Protein AF-A0A382CHE1-F1 (afdb_monomer_lite)

Organism: NCBI:txid408172

Sequence (95 aa):
MTDNDADFRKRIKEDPEGTIKSFPLRGDEIEAMILGDVGTLYQMGVHTFFLNHMARYEMFGVNRDNYLERIRCHMEYDPRFELGAMPLQYVPKES

Radius of gyration: 13.78 Å; chains: 1; bounding box: 32×35×34 Å

pLDDT: mean 72.46, std 12.55, range [41.03, 85.88]

Secondary structure (DSSP, 8-state):
--S--HHHHHHHHH-HHHHHHTSS--HHHHHHHHHT-HHHHHHTT--HHHHHHHHHHTGGG--HHHHHHHHHTT----GGGTTT---SS--PPP-

InterPro domains:
  IPR011986 Extradiol ring-cleavage dioxygenase LigAB, LigA subunit [PF07746] (4-57)
  IPR036622 Dioxygenase LigAB, LigA subunit superfamily [G3DSA:1.10.700.10] (1-81)
  IPR036622 Dioxygenase LigAB, LigA subunit superfamily [SSF48076] (4-57)

Foldseek 3Di:
DDDPPVVLLVCQVVPVLVSLVVDPDDPQCSVCQLCLQLLVCQLVWNFPVVLVVCQVSCGNVHHPVCSVVSNPVPDDDDCCVVVVCPDRTDDDPDD

Structure (mmCIF, N/CA/C/O backbone):
data_AF-A0A382CHE1-F1
#
_entry.id   AF-A0A382CHE1-F1
#
loop_
_atom_site.group_PDB
_atom_site.id
_atom_site.type_symbol
_atom_site.label_atom_id
_atom_site.label_alt_id
_atom_site.label_comp_id
_atom_site.label_asym_id
_atom_site.label_entity_id
_atom_site.label_seq_id
_atom_site.pdbx_PDB_ins_code
_atom_site.Cartn_x
_atom_site.Cartn_y
_atom_site.Cartn_z
_atom_site.occupancy
_atom_site.B_iso_or_equiv
_atom_site.auth_seq_id
_atom_site.auth_comp_id
_atom_site.auth_asym_id
_atom_site.auth_atom_id
_atom_site.pdbx_PDB_model_num
ATOM 1 N N . MET A 1 1 ? -19.167 10.714 -6.971 1.00 41.03 1 MET A N 1
ATOM 2 C CA . MET A 1 1 ? -18.843 10.777 -5.533 1.00 41.03 1 MET A CA 1
ATOM 3 C C . MET A 1 1 ? -17.341 10.616 -5.478 1.00 41.03 1 MET A C 1
ATOM 5 O O . MET A 1 1 ? -16.835 9.509 -5.564 1.00 41.03 1 MET A O 1
ATOM 9 N N . THR A 1 2 ? -16.647 11.736 -5.624 1.00 48.34 2 THR A N 1
ATOM 10 C CA . THR A 1 2 ? -15.259 11.773 -6.089 1.00 48.34 2 THR A CA 1
ATOM 11 C C . THR A 1 2 ? -14.607 12.964 -5.413 1.00 48.34 2 THR A C 1
ATOM 13 O O . THR A 1 2 ? -14.478 14.035 -5.987 1.00 48.34 2 THR A O 1
ATOM 16 N N . ASP A 1 3 ? -14.283 12.784 -4.144 1.00 42.09 3 ASP A N 1
ATOM 17 C CA . ASP A 1 3 ? -13.187 13.488 -3.506 1.00 42.09 3 ASP A CA 1
ATOM 18 C C . ASP A 1 3 ? -12.644 12.566 -2.423 1.00 42.09 3 ASP A C 1
ATOM 20 O O . ASP A 1 3 ? -13.379 11.804 -1.800 1.00 42.09 3 ASP A O 1
ATOM 24 N N . ASN A 1 4 ? -11.330 12.580 -2.313 1.00 55.66 4 ASN A N 1
ATOM 25 C CA . ASN A 1 4 ? -10.518 11.749 -1.454 1.00 55.66 4 ASN A CA 1
ATOM 26 C C . ASN A 1 4 ? -11.149 11.554 -0.079 1.00 55.66 4 ASN A C 1
ATOM 28 O O . ASN A 1 4 ? -11.312 12.522 0.657 1.00 55.66 4 ASN A O 1
ATOM 32 N N . ASP A 1 5 ? -11.440 10.306 0.271 1.00 65.31 5 ASP A N 1
ATOM 33 C CA . ASP A 1 5 ? -12.048 9.946 1.544 1.00 65.31 5 ASP A CA 1
ATOM 34 C C . ASP A 1 5 ? -11.067 10.279 2.688 1.00 65.31 5 ASP A C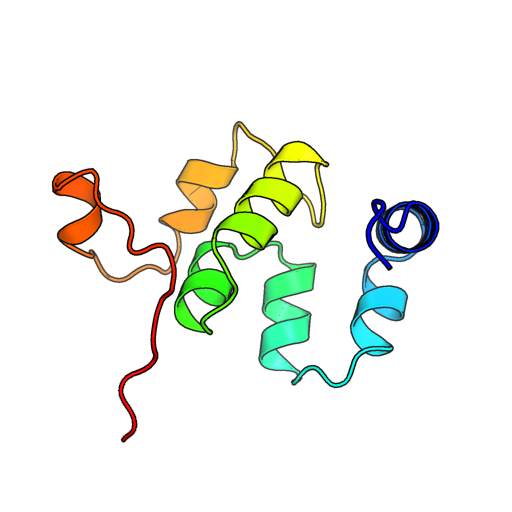 1
ATOM 36 O O . ASP A 1 5 ? -10.184 9.509 3.073 1.00 65.31 5 ASP A O 1
ATOM 40 N N . ALA A 1 6 ? -11.112 11.535 3.135 1.00 68.19 6 ALA A N 1
ATOM 41 C CA . ALA A 1 6 ? -10.252 12.072 4.178 1.00 68.19 6 ALA A CA 1
ATOM 42 C C . ALA A 1 6 ? -10.550 11.382 5.508 1.00 68.19 6 ALA A C 1
ATOM 44 O O . ALA A 1 6 ? -9.650 11.215 6.328 1.00 68.19 6 ALA A O 1
ATOM 45 N N . ASP A 1 7 ? -11.793 10.932 5.671 1.00 72.19 7 ASP A N 1
ATOM 46 C CA . ASP A 1 7 ? -12.239 10.139 6.800 1.00 72.19 7 ASP A CA 1
ATOM 47 C C . ASP A 1 7 ? -11.589 8.749 6.779 1.00 72.19 7 ASP A C 1
ATOM 49 O O . ASP A 1 7 ? -10.963 8.359 7.757 1.00 72.19 7 ASP A O 1
ATOM 53 N N . PHE A 1 8 ? -11.572 8.060 5.636 1.00 70.94 8 PHE A N 1
ATOM 54 C CA . PHE A 1 8 ? -10.827 6.816 5.431 1.00 70.94 8 PHE A CA 1
ATOM 55 C C . PHE A 1 8 ? -9.329 6.991 5.674 1.00 70.94 8 PHE A C 1
ATOM 57 O O . PHE A 1 8 ? -8.714 6.153 6.323 1.00 70.94 8 PHE A O 1
ATOM 64 N N . ARG A 1 9 ? -8.724 8.096 5.218 1.00 72.38 9 ARG A N 1
ATOM 65 C CA . ARG A 1 9 ? -7.309 8.395 5.513 1.00 72.38 9 ARG A CA 1
ATOM 66 C C . ARG A 1 9 ? -7.062 8.590 6.999 1.00 72.38 9 ARG A C 1
ATOM 68 O O . ARG A 1 9 ? -6.021 8.166 7.494 1.00 72.38 9 ARG A O 1
ATOM 75 N N . LYS A 1 10 ? -7.984 9.258 7.690 1.00 77.75 10 LYS A N 1
ATOM 76 C CA . LYS A 1 10 ? -7.898 9.478 9.129 1.00 77.75 10 LYS A CA 1
ATOM 77 C C . LYS A 1 10 ? -8.021 8.145 9.869 1.00 77.75 10 LYS A C 1
ATOM 79 O O . LYS A 1 10 ? -7.129 7.812 10.636 1.00 77.75 10 LYS A O 1
ATOM 84 N N . ARG A 1 11 ? -9.015 7.329 9.510 1.00 77.50 11 ARG A N 1
ATOM 85 C CA . ARG A 1 11 ? -9.224 5.979 10.049 1.00 77.50 11 ARG A CA 1
ATOM 86 C C . ARG A 1 11 ? -8.045 5.044 9.778 1.00 77.50 11 ARG A C 1
ATOM 88 O O . ARG A 1 11 ? -7.594 4.397 10.706 1.00 77.50 11 ARG A O 1
ATOM 95 N N . ILE A 1 12 ? -7.463 5.040 8.574 1.00 77.00 12 ILE A N 1
ATOM 96 C CA . ILE A 1 12 ? -6.245 4.262 8.273 1.00 77.00 12 ILE A CA 1
ATOM 97 C C . ILE A 1 12 ? -5.050 4.706 9.123 1.00 77.00 12 ILE A C 1
ATOM 99 O O . ILE A 1 12 ? -4.216 3.879 9.477 1.00 77.00 12 ILE A O 1
ATOM 103 N N . LYS A 1 13 ? -4.924 6.005 9.420 1.00 74.94 13 LYS A N 1
ATOM 104 C CA . LYS A 1 13 ? -3.827 6.522 10.249 1.00 74.94 13 LYS A CA 1
ATOM 105 C C . LYS A 1 13 ? -4.033 6.252 11.737 1.00 74.94 13 LYS A C 1
ATOM 107 O O . LYS A 1 13 ? -3.052 6.045 12.440 1.00 74.94 13 LYS A O 1
ATOM 112 N N . GLU A 1 14 ? -5.276 6.310 12.207 1.00 81.00 14 GLU A N 1
ATOM 113 C CA . GLU A 1 14 ? -5.637 6.093 13.612 1.00 81.00 14 GLU A CA 1
ATOM 114 C C . GLU A 1 14 ? -5.703 4.599 13.955 1.00 81.00 14 GLU A C 1
ATOM 116 O O . GLU A 1 14 ? -5.193 4.191 14.993 1.00 81.00 14 GLU A O 1
ATOM 121 N N . ASP A 1 15 ? -6.301 3.792 13.076 1.00 77.62 15 ASP A N 1
ATOM 122 C CA . ASP A 1 15 ? -6.504 2.356 13.251 1.00 77.62 15 ASP A CA 1
ATOM 123 C C . ASP A 1 15 ? -6.495 1.621 11.888 1.00 77.62 15 ASP A C 1
ATOM 125 O O . ASP A 1 15 ? -7.549 1.341 11.294 1.00 77.62 15 ASP A O 1
ATOM 129 N N . PRO A 1 16 ? -5.302 1.322 11.337 1.00 75.31 16 PRO A N 1
ATOM 130 C CA . PRO A 1 16 ? -5.176 0.668 10.037 1.00 75.31 16 PRO A CA 1
ATOM 131 C C . PRO A 1 16 ? -5.810 -0.725 10.036 1.00 75.31 16 PRO A C 1
ATOM 133 O O . PRO A 1 16 ? -6.497 -1.089 9.085 1.00 75.31 16 PRO A O 1
ATOM 136 N N . GLU A 1 17 ? -5.634 -1.498 11.107 1.00 76.94 17 GLU A N 1
ATOM 137 C CA . GLU A 1 17 ? -6.135 -2.869 11.176 1.00 76.94 17 GLU A CA 1
ATOM 138 C C . GLU A 1 17 ? -7.662 -2.949 11.211 1.00 76.94 17 GLU A C 1
ATOM 140 O O . GLU A 1 17 ? -8.242 -3.723 10.450 1.00 76.94 17 GLU A O 1
ATOM 145 N N . GLY A 1 18 ? -8.335 -2.179 12.072 1.00 78.56 18 GLY A N 1
ATOM 146 C CA . GLY A 1 18 ? -9.796 -2.213 12.155 1.00 78.56 18 GLY A CA 1
ATOM 147 C C . GLY A 1 18 ? -10.462 -1.560 10.950 1.00 78.56 18 GLY A C 1
ATOM 148 O O . GLY A 1 18 ? -11.521 -2.022 10.521 1.00 78.56 18 GLY A O 1
ATOM 149 N N . THR A 1 19 ? -9.815 -0.571 10.324 1.00 79.50 19 THR A N 1
ATOM 150 C CA . THR A 1 19 ? -10.301 -0.009 9.057 1.00 79.50 19 THR A CA 1
ATOM 151 C C . THR A 1 19 ? -10.310 -1.067 7.961 1.00 79.50 19 THR A C 1
ATOM 153 O O . THR A 1 19 ? -11.324 -1.224 7.290 1.00 79.50 19 THR A O 1
ATOM 156 N N . ILE A 1 20 ? -9.225 -1.830 7.810 1.00 77.81 20 ILE A N 1
ATOM 157 C CA . ILE A 1 20 ? -9.092 -2.872 6.782 1.00 77.81 20 ILE A CA 1
ATOM 158 C C . ILE A 1 20 ? -9.966 -4.096 7.079 1.00 77.81 20 ILE A C 1
ATOM 160 O O . ILE A 1 20 ? -10.611 -4.607 6.165 1.00 77.81 20 ILE A O 1
ATOM 164 N N . LYS A 1 21 ? -10.100 -4.502 8.349 1.00 78.06 21 LYS A N 1
ATOM 165 C CA . LYS A 1 21 ? -11.015 -5.582 8.777 1.00 78.06 21 LYS A CA 1
ATOM 166 C C . LYS A 1 21 ? -12.499 -5.261 8.540 1.00 78.06 21 LYS A C 1
ATOM 168 O O . LYS A 1 21 ? -13.319 -6.173 8.542 1.00 78.06 21 LYS A O 1
ATOM 173 N N . SER A 1 22 ? -12.852 -3.988 8.347 1.00 78.38 22 SER A N 1
ATOM 174 C CA . SER A 1 22 ? -14.219 -3.555 8.020 1.00 78.38 22 SER A CA 1
ATOM 175 C C . SER A 1 22 ? -14.595 -3.796 6.548 1.00 78.38 22 SER A C 1
ATOM 177 O O . SER A 1 22 ? -15.775 -3.803 6.196 1.00 78.38 22 SER A O 1
ATOM 179 N N . PHE A 1 23 ? -13.608 -4.008 5.672 1.00 77.12 23 PHE A N 1
ATOM 180 C CA . PHE A 1 23 ? -13.842 -4.325 4.264 1.00 77.12 23 PHE A CA 1
ATOM 181 C C . PHE A 1 23 ? -13.976 -5.839 4.053 1.00 77.12 23 PHE A C 1
ATOM 183 O O . PHE A 1 23 ? -13.426 -6.620 4.829 1.00 77.12 23 PHE A O 1
ATOM 190 N N . PRO A 1 24 ? -14.674 -6.281 2.990 1.00 76.62 24 PRO A N 1
ATOM 191 C CA . PRO A 1 24 ? -14.805 -7.695 2.644 1.00 76.62 24 PRO A CA 1
ATOM 192 C C . PRO A 1 24 ? -13.512 -8.238 2.002 1.00 76.62 24 PRO A C 1
ATOM 194 O O . PRO A 1 24 ? -13.527 -8.709 0.869 1.00 76.62 24 PRO A O 1
ATOM 197 N N . LEU A 1 25 ? -12.389 -8.126 2.711 1.00 78.38 25 LEU A N 1
ATOM 198 C CA . LEU A 1 25 ? -11.074 -8.612 2.296 1.00 78.38 25 LEU A CA 1
ATOM 199 C C . LEU A 1 25 ? -10.815 -10.002 2.880 1.00 78.38 25 LEU A C 1
ATOM 201 O O . LEU A 1 25 ? -11.280 -10.337 3.973 1.00 78.38 25 LEU A O 1
ATOM 205 N N . ARG A 1 26 ? -10.059 -10.824 2.157 1.00 79.50 26 ARG A N 1
ATOM 206 C CA . ARG A 1 26 ? -9.610 -12.136 2.633 1.00 79.50 26 ARG A CA 1
ATOM 207 C C . ARG A 1 26 ? -8.439 -11.979 3.604 1.00 79.50 26 ARG A C 1
ATOM 209 O O . ARG A 1 26 ? -7.721 -10.987 3.563 1.00 79.50 26 ARG A O 1
ATOM 216 N N . GLY A 1 27 ? -8.221 -12.981 4.459 1.00 80.44 27 GLY A N 1
ATOM 217 C CA . GLY A 1 27 ? -7.154 -12.954 5.471 1.00 8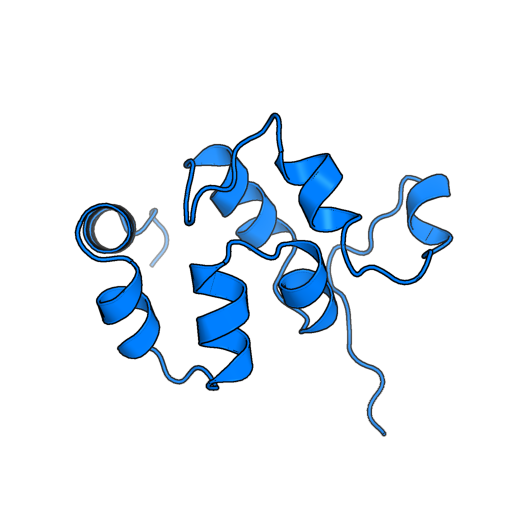0.44 27 GLY A CA 1
ATOM 218 C C . GLY A 1 27 ? -5.772 -12.631 4.892 1.00 80.44 27 GLY A C 1
ATOM 219 O O . GLY A 1 27 ? -5.086 -11.768 5.429 1.00 80.44 27 GLY A O 1
ATOM 220 N N . ASP A 1 28 ? -5.424 -13.237 3.755 1.00 81.38 28 ASP A N 1
ATOM 221 C CA . ASP A 1 28 ? -4.153 -12.993 3.059 1.00 81.38 28 ASP A CA 1
ATOM 222 C C . ASP A 1 28 ? -4.021 -11.542 2.555 1.00 81.38 28 ASP A C 1
ATOM 224 O O . ASP A 1 28 ? -2.948 -10.948 2.628 1.00 81.38 28 ASP A O 1
ATOM 228 N N . GLU A 1 29 ? -5.119 -10.938 2.082 1.00 82.12 29 GLU A N 1
ATOM 229 C CA . GLU A 1 29 ? -5.140 -9.539 1.630 1.00 82.12 29 GLU A CA 1
ATOM 230 C C . GLU A 1 29 ? -4.962 -8.580 2.812 1.00 82.12 29 GLU A C 1
ATOM 232 O O . GLU A 1 29 ? -4.214 -7.607 2.721 1.00 82.12 29 GLU A O 1
ATOM 237 N N . ILE A 1 30 ? -5.619 -8.872 3.940 1.00 84.06 30 ILE A N 1
ATOM 238 C CA . ILE A 1 30 ? -5.496 -8.091 5.176 1.00 84.06 30 ILE A CA 1
ATOM 239 C C . ILE A 1 30 ? -4.054 -8.150 5.690 1.00 84.06 30 ILE A C 1
ATOM 241 O O . ILE A 1 30 ? -3.493 -7.117 6.051 1.00 84.06 30 ILE A O 1
ATOM 245 N N . GLU A 1 31 ? -3.440 -9.333 5.693 1.00 85.25 31 GLU A N 1
ATOM 246 C CA . GLU A 1 31 ? -2.058 -9.521 6.136 1.00 85.25 31 GLU A CA 1
ATOM 247 C C . GLU A 1 31 ? -1.067 -8.763 5.240 1.00 85.25 31 GLU A C 1
ATOM 249 O O . GLU A 1 31 ? -0.275 -7.965 5.746 1.00 85.25 31 GLU A O 1
ATOM 254 N N . ALA A 1 32 ? -1.172 -8.910 3.914 1.00 84.56 32 ALA A N 1
ATOM 255 C CA . ALA A 1 32 ? -0.331 -8.183 2.961 1.00 84.56 32 ALA A CA 1
ATOM 256 C C . ALA A 1 32 ? -0.498 -6.657 3.083 1.00 84.56 32 ALA A C 1
ATOM 258 O O . ALA A 1 32 ? 0.476 -5.906 2.984 1.00 84.56 32 ALA A O 1
ATOM 259 N N . MET A 1 33 ? -1.720 -6.185 3.353 1.00 83.88 33 MET A N 1
ATOM 260 C CA . MET A 1 33 ? -1.985 -4.773 3.614 1.00 83.88 33 MET A CA 1
ATOM 261 C C . MET A 1 33 ? -1.334 -4.285 4.907 1.00 83.88 33 MET A C 1
ATOM 263 O O . MET A 1 33 ? -0.663 -3.258 4.874 1.00 83.88 33 MET A O 1
ATOM 267 N N . ILE A 1 34 ? -1.493 -5.002 6.023 1.00 83.50 34 ILE A N 1
ATOM 268 C CA . ILE A 1 34 ? -0.926 -4.617 7.328 1.00 83.50 34 ILE A CA 1
ATOM 269 C C . ILE A 1 34 ? 0.606 -4.619 7.287 1.00 83.50 34 ILE A C 1
ATOM 271 O O . ILE A 1 34 ? 1.234 -3.707 7.825 1.00 83.50 34 ILE A O 1
ATOM 275 N N . LEU A 1 35 ? 1.207 -5.605 6.618 1.00 84.06 35 LEU A N 1
ATOM 276 C CA . LEU A 1 35 ? 2.659 -5.707 6.449 1.00 84.06 35 LEU A CA 1
ATOM 277 C C . LEU A 1 35 ? 3.224 -4.663 5.471 1.00 84.06 35 LEU A C 1
ATOM 279 O O . LEU A 1 35 ? 4.440 -4.439 5.436 1.00 84.06 35 LEU A O 1
ATOM 283 N N . GLY A 1 36 ? 2.362 -4.016 4.680 1.00 84.19 36 GLY A N 1
ATOM 284 C CA . GLY A 1 36 ? 2.773 -3.113 3.611 1.00 84.19 36 GLY A CA 1
ATOM 285 C C . GLY A 1 36 ? 3.535 -3.853 2.510 1.00 84.19 36 GLY A C 1
ATOM 286 O O . GLY A 1 36 ? 4.516 -3.326 1.974 1.00 84.19 36 GLY A O 1
ATOM 287 N N . ASP A 1 37 ? 3.141 -5.093 2.218 1.00 85.88 37 ASP A N 1
ATOM 288 C CA . ASP A 1 37 ? 3.805 -5.955 1.246 1.00 85.88 37 ASP A CA 1
ATOM 289 C C . ASP A 1 37 ? 3.333 -5.614 -0.174 1.00 85.88 37 ASP A C 1
ATOM 291 O O . ASP A 1 37 ? 2.412 -6.204 -0.740 1.00 85.88 37 ASP A O 1
ATOM 295 N N . VAL A 1 38 ? 3.929 -4.557 -0.729 1.00 85.19 38 VAL A N 1
ATOM 296 C CA . VAL A 1 38 ? 3.516 -3.969 -2.011 1.00 85.19 38 VAL A CA 1
ATOM 297 C C . VAL A 1 38 ? 3.614 -4.980 -3.159 1.00 85.19 38 VAL A C 1
ATOM 299 O O . VAL A 1 38 ? 2.755 -4.969 -4.041 1.00 85.19 38 VAL A O 1
ATOM 302 N N . GLY A 1 39 ? 4.632 -5.847 -3.157 1.00 83.25 39 GLY A N 1
ATOM 303 C CA . GLY A 1 39 ? 4.814 -6.891 -4.167 1.00 83.25 39 GLY A CA 1
ATOM 304 C C . GLY A 1 39 ? 3.692 -7.926 -4.135 1.00 83.25 39 GLY A C 1
ATOM 305 O O . GLY A 1 39 ? 3.071 -8.189 -5.167 1.00 83.25 39 GLY A O 1
ATOM 306 N N . THR A 1 40 ? 3.355 -8.437 -2.949 1.00 83.81 40 THR A N 1
ATOM 307 C CA . THR A 1 40 ? 2.239 -9.377 -2.775 1.00 83.81 40 THR A CA 1
ATOM 308 C C . THR A 1 40 ? 0.902 -8.740 -3.155 1.00 83.81 40 THR A C 1
ATOM 310 O O . THR A 1 40 ? 0.136 -9.328 -3.916 1.00 83.81 40 THR A O 1
ATOM 313 N N . LEU A 1 41 ? 0.636 -7.500 -2.723 1.00 83.75 41 LEU A N 1
ATOM 314 C CA . LEU A 1 41 ? -0.585 -6.775 -3.101 1.00 83.75 41 LEU A CA 1
ATOM 315 C C . LEU A 1 41 ? -0.691 -6.597 -4.623 1.00 83.75 41 LEU A C 1
ATOM 317 O O . LEU A 1 41 ? -1.762 -6.762 -5.207 1.00 83.75 41 LEU A O 1
ATOM 321 N N . TYR A 1 42 ? 0.424 -6.302 -5.287 1.00 81.50 42 TYR A N 1
ATOM 322 C CA . TYR A 1 42 ? 0.466 -6.210 -6.741 1.00 81.50 42 TYR A CA 1
ATOM 323 C C . TYR A 1 42 ? 0.144 -7.555 -7.417 1.00 81.50 42 TYR A C 1
ATOM 325 O O . TYR A 1 42 ? -0.663 -7.587 -8.347 1.00 81.50 42 TYR A O 1
ATOM 333 N N . GLN A 1 43 ? 0.699 -8.669 -6.925 1.00 78.44 43 GLN A N 1
ATOM 334 C CA . GLN A 1 43 ? 0.384 -10.022 -7.411 1.00 78.44 43 GLN A CA 1
ATOM 335 C C . GLN A 1 43 ? -1.057 -10.459 -7.120 1.00 78.44 43 GLN A C 1
ATOM 337 O O . GLN A 1 43 ? -1.626 -11.242 -7.876 1.00 78.44 43 GLN A O 1
ATOM 342 N N . MET A 1 44 ? -1.676 -9.938 -6.060 1.00 80.00 44 MET A N 1
ATOM 343 C CA . MET A 1 44 ? -3.102 -10.135 -5.778 1.00 80.00 44 MET A CA 1
ATOM 344 C C . MET A 1 44 ? -4.007 -9.354 -6.748 1.00 80.00 44 MET A C 1
ATOM 346 O O . MET A 1 44 ? -5.217 -9.561 -6.758 1.00 80.00 44 MET A O 1
ATOM 350 N N . GLY A 1 45 ? -3.444 -8.478 -7.590 1.00 77.31 45 GLY A N 1
ATOM 351 C CA . GLY A 1 45 ? -4.203 -7.662 -8.539 1.00 77.31 45 GLY A CA 1
ATOM 352 C C . GLY A 1 45 ? -4.621 -6.299 -7.998 1.00 77.31 45 GLY A C 1
ATOM 353 O O . GLY A 1 45 ? -5.435 -5.619 -8.628 1.00 77.31 45 GLY A O 1
ATOM 354 N N . VAL A 1 46 ? -4.065 -5.859 -6.863 1.00 81.38 46 VAL A N 1
ATOM 355 C CA . VAL A 1 46 ? -4.321 -4.511 -6.346 1.00 81.38 46 VAL A CA 1
ATOM 356 C C . VAL A 1 46 ? -3.826 -3.477 -7.351 1.00 81.38 46 VAL A C 1
ATOM 358 O O . VAL A 1 46 ? -2.719 -3.547 -7.889 1.00 81.38 46 VAL A O 1
ATOM 361 N N . HIS A 1 47 ? -4.666 -2.477 -7.610 1.00 79.12 47 HIS A N 1
ATOM 362 C CA . HIS A 1 47 ? -4.369 -1.482 -8.625 1.00 79.12 47 HIS A CA 1
ATOM 363 C C . HIS A 1 47 ? -3.127 -0.661 -8.252 1.00 79.12 47 HIS A C 1
ATOM 365 O O . HIS A 1 47 ? -3.038 -0.072 -7.176 1.00 79.12 47 HIS A O 1
ATOM 371 N N . THR A 1 48 ? -2.206 -0.520 -9.205 1.00 73.38 48 THR A N 1
ATOM 372 C CA . THR A 1 48 ? -0.987 0.305 -9.098 1.00 73.38 48 THR A CA 1
ATOM 373 C C . THR A 1 48 ? -1.226 1.740 -8.609 1.00 73.38 48 THR A C 1
ATOM 375 O O . THR A 1 48 ? -0.400 2.270 -7.868 1.00 73.38 48 THR A O 1
ATOM 378 N N . PHE A 1 49 ? -2.360 2.370 -8.950 1.00 76.00 49 PHE A N 1
ATOM 379 C CA . PHE A 1 49 ? -2.736 3.672 -8.395 1.00 76.00 49 PHE A CA 1
ATOM 380 C C . PHE A 1 49 ? -2.878 3.618 -6.875 1.00 76.00 49 PHE A C 1
ATOM 382 O O . PHE A 1 49 ? -2.350 4.498 -6.200 1.00 76.00 49 PHE A O 1
ATOM 389 N N . PHE A 1 50 ? -3.535 2.594 -6.328 1.00 79.12 50 PHE A N 1
ATOM 390 C CA . PHE A 1 50 ? -3.689 2.424 -4.884 1.00 79.12 50 PHE A CA 1
ATOM 391 C C . PHE A 1 50 ? -2.337 2.190 -4.200 1.00 79.12 50 PHE A C 1
ATOM 393 O O . PHE A 1 50 ? -2.020 2.873 -3.229 1.00 79.12 50 PHE A O 1
ATOM 400 N N . LEU A 1 51 ? -1.488 1.328 -4.770 1.00 81.25 51 LEU A N 1
ATOM 401 C CA . LEU A 1 51 ? -0.131 1.087 -4.262 1.00 81.25 51 LEU A CA 1
ATOM 402 C C . LEU A 1 51 ? 0.706 2.377 -4.233 1.00 81.25 51 LEU A C 1
ATOM 404 O O . LEU A 1 51 ? 1.375 2.680 -3.247 1.00 81.25 51 LEU A O 1
ATOM 408 N N . ASN A 1 52 ? 0.607 3.201 -5.281 1.00 80.19 52 ASN A N 1
ATOM 409 C CA . ASN A 1 52 ? 1.277 4.499 -5.327 1.00 80.19 52 ASN A CA 1
ATOM 410 C C . ASN A 1 52 ? 0.733 5.468 -4.259 1.00 80.19 52 ASN A C 1
ATOM 412 O O . ASN A 1 52 ? 1.490 6.249 -3.681 1.00 80.19 52 ASN A O 1
ATOM 416 N N . HIS A 1 53 ? -0.569 5.400 -3.957 1.00 81.69 53 HIS A N 1
ATOM 417 C CA . HIS A 1 53 ? -1.171 6.175 -2.872 1.00 81.69 53 HIS A CA 1
ATOM 418 C C . HIS A 1 53 ? -0.665 5.720 -1.501 1.00 81.69 53 HIS A C 1
ATOM 420 O O . HIS A 1 53 ? -0.405 6.586 -0.669 1.00 81.69 53 HIS A O 1
ATOM 426 N N . MET A 1 54 ? -0.445 4.419 -1.276 1.00 81.75 54 MET A N 1
ATOM 427 C CA . MET A 1 54 ? 0.142 3.936 -0.020 1.00 81.75 54 MET A CA 1
ATOM 428 C C . MET A 1 54 ? 1.501 4.594 0.239 1.00 81.75 54 MET A C 1
ATOM 430 O O . MET A 1 54 ? 1.684 5.204 1.287 1.00 81.75 54 MET A O 1
ATOM 434 N N . ALA A 1 55 ? 2.396 4.597 -0.756 1.00 82.75 55 ALA A N 1
ATOM 435 C CA . ALA A 1 55 ? 3.702 5.251 -0.648 1.00 82.75 55 ALA A CA 1
ATOM 436 C C . ALA A 1 55 ? 3.620 6.778 -0.518 1.00 82.75 55 ALA A C 1
ATOM 438 O O . ALA A 1 55 ? 4.441 7.398 0.154 1.00 82.75 55 ALA A O 1
ATOM 439 N N . ARG A 1 56 ? 2.645 7.407 -1.187 1.00 81.12 56 ARG A N 1
ATOM 440 C CA . ARG A 1 56 ? 2.448 8.863 -1.154 1.00 81.12 56 ARG A CA 1
ATOM 441 C C . ARG A 1 56 ? 1.928 9.358 0.194 1.00 81.12 56 ARG A C 1
ATOM 443 O O . ARG A 1 56 ? 2.247 10.479 0.577 1.00 81.12 56 ARG A O 1
ATOM 450 N N . TYR A 1 57 ? 1.091 8.565 0.855 1.00 80.50 57 TYR A N 1
ATOM 451 C CA . TYR A 1 57 ? 0.459 8.912 2.129 1.00 80.50 57 TYR A CA 1
ATOM 452 C C . TYR A 1 57 ? 1.084 8.207 3.333 1.00 80.50 57 TYR A C 1
ATOM 454 O O . TYR A 1 57 ? 0.556 8.345 4.436 1.00 80.50 57 TYR A O 1
ATOM 462 N N . GLU A 1 58 ? 2.187 7.490 3.117 1.00 82.94 58 GLU A N 1
ATOM 463 C CA . GLU A 1 58 ? 2.933 6.766 4.146 1.00 82.94 58 GLU A CA 1
ATOM 464 C C . GLU A 1 58 ? 2.058 5.754 4.905 1.00 82.94 58 GLU A C 1
ATOM 466 O O . GLU A 1 58 ? 2.103 5.638 6.128 1.00 82.94 58 GLU A O 1
ATOM 471 N N . MET A 1 59 ? 1.195 5.050 4.165 1.00 80.88 59 MET A N 1
ATOM 472 C CA . MET A 1 59 ? 0.250 4.079 4.722 1.00 80.88 59 MET A CA 1
ATOM 473 C C . MET A 1 59 ? 0.927 2.726 4.930 1.00 80.88 59 MET A C 1
ATOM 475 O O . MET A 1 59 ? 1.730 2.298 4.102 1.00 80.88 59 MET A O 1
ATOM 479 N N . PHE A 1 60 ? 0.566 2.028 6.012 1.00 80.50 60 PHE A N 1
ATOM 480 C CA . PHE A 1 60 ? 1.055 0.673 6.315 1.00 80.50 60 PHE A CA 1
ATOM 481 C C . PHE A 1 60 ? 2.592 0.557 6.334 1.00 80.50 60 PHE A C 1
ATOM 483 O O . PHE A 1 60 ? 3.168 -0.450 5.935 1.00 80.50 60 PHE A O 1
ATOM 490 N N . GLY A 1 61 ? 3.278 1.631 6.740 1.00 79.19 61 GLY A N 1
ATOM 491 C CA . GLY A 1 61 ? 4.743 1.686 6.767 1.00 79.19 61 GLY A CA 1
ATOM 492 C C . GLY A 1 61 ? 5.411 1.759 5.386 1.00 79.19 61 GLY A C 1
ATOM 493 O O . GLY A 1 61 ? 6.640 1.701 5.307 1.00 79.19 61 GLY A O 1
ATOM 494 N N . VAL A 1 62 ? 4.639 1.904 4.304 1.00 83.69 62 VAL A N 1
ATOM 495 C CA . VAL A 1 62 ? 5.147 2.075 2.938 1.00 83.69 62 VAL A CA 1
ATOM 496 C C . VAL A 1 62 ? 5.358 3.556 2.659 1.00 83.69 62 VAL A C 1
ATOM 498 O O . VAL A 1 62 ? 4.409 4.326 2.687 1.00 83.69 62 VAL A O 1
ATOM 501 N N . ASN A 1 63 ? 6.577 3.962 2.329 1.00 84.19 63 ASN A N 1
ATOM 502 C CA . ASN A 1 63 ? 6.933 5.326 1.943 1.00 84.19 63 ASN A CA 1
ATOM 503 C C . ASN A 1 63 ? 7.661 5.323 0.590 1.00 84.19 63 ASN A C 1
ATOM 505 O O . ASN A 1 63 ? 7.943 4.271 0.022 1.00 84.19 63 ASN A O 1
ATOM 509 N N . ARG A 1 64 ? 7.963 6.502 0.037 1.00 79.31 64 ARG A N 1
ATOM 510 C CA . ARG A 1 64 ? 8.643 6.598 -1.269 1.00 79.31 64 ARG A CA 1
ATOM 511 C C . ARG A 1 64 ? 10.021 5.933 -1.309 1.00 79.31 64 ARG A C 1
ATOM 513 O O . ARG A 1 64 ? 10.381 5.425 -2.367 1.00 79.31 64 ARG A O 1
ATOM 520 N N . ASP A 1 65 ? 10.749 5.929 -0.197 1.00 83.06 65 ASP A N 1
ATOM 521 C CA . ASP A 1 65 ? 12.087 5.337 -0.098 1.00 83.06 65 ASP A CA 1
ATOM 522 C C . ASP A 1 65 ? 12.030 3.805 -0.146 1.00 83.06 65 ASP A C 1
ATOM 524 O O . ASP A 1 65 ? 12.792 3.177 -0.877 1.00 83.06 65 ASP A O 1
ATOM 528 N N . ASN A 1 66 ? 11.081 3.194 0.569 1.00 83.19 66 ASN A N 1
ATOM 529 C CA . ASN A 1 66 ? 10.964 1.738 0.657 1.00 83.19 66 ASN A CA 1
ATOM 530 C C . ASN A 1 66 ? 9.989 1.121 -0.362 1.00 83.19 66 ASN A C 1
ATOM 532 O O . ASN A 1 66 ? 9.976 -0.095 -0.530 1.00 83.19 66 ASN A O 1
ATOM 536 N N . TYR A 1 67 ? 9.199 1.926 -1.078 1.00 81.94 67 TYR A N 1
ATOM 537 C CA . TYR A 1 67 ? 8.208 1.433 -2.039 1.00 81.94 67 TYR A CA 1
ATO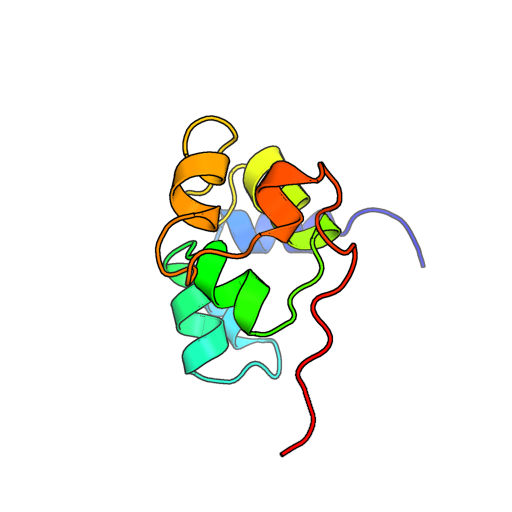M 538 C C . TYR A 1 67 ? 8.832 0.595 -3.156 1.00 81.94 67 TYR A C 1
ATOM 540 O O . TYR A 1 67 ? 8.333 -0.482 -3.469 1.00 81.94 67 TYR A O 1
ATOM 548 N N . LEU A 1 68 ? 9.924 1.082 -3.758 1.00 78.94 68 LEU A N 1
ATOM 549 C CA . LEU A 1 68 ? 10.595 0.383 -4.860 1.00 78.94 68 LEU A CA 1
ATOM 550 C C . LEU A 1 68 ? 11.245 -0.927 -4.408 1.00 78.94 68 LEU A C 1
ATOM 552 O O . LEU A 1 68 ? 11.311 -1.873 -5.187 1.00 78.94 68 LEU A O 1
ATOM 556 N N . GLU A 1 69 ? 11.716 -0.989 -3.166 1.00 81.50 69 GLU A N 1
ATOM 557 C CA . GLU A 1 69 ? 12.245 -2.219 -2.582 1.00 81.50 69 GLU A CA 1
ATOM 558 C C . GLU A 1 69 ? 11.105 -3.202 -2.290 1.00 81.50 69 GLU A C 1
ATOM 560 O O . GLU A 1 69 ? 11.152 -4.346 -2.728 1.00 81.50 69 GLU A O 1
ATOM 565 N N . ARG A 1 70 ? 10.022 -2.732 -1.661 1.00 82.62 70 ARG A N 1
ATOM 566 C CA . ARG A 1 70 ? 8.8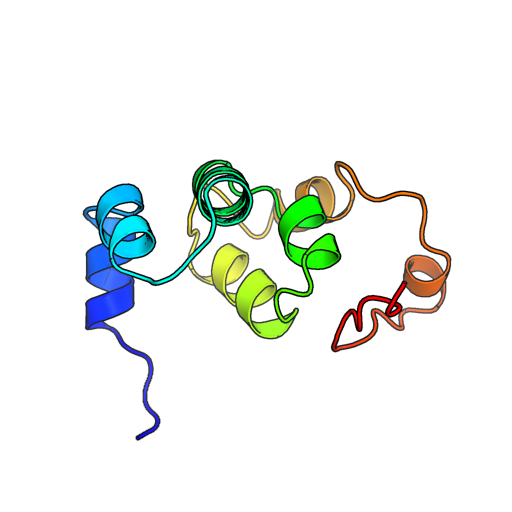54 -3.542 -1.282 1.00 82.62 70 ARG A CA 1
ATOM 567 C C . ARG A 1 70 ? 8.053 -4.068 -2.465 1.00 82.62 70 ARG A C 1
ATOM 569 O O . ARG A 1 70 ? 7.534 -5.171 -2.381 1.00 82.62 70 ARG A O 1
ATOM 576 N N . ILE A 1 71 ? 7.946 -3.312 -3.561 1.00 78.50 71 ILE A N 1
ATOM 577 C CA . ILE A 1 71 ? 7.287 -3.805 -4.780 1.00 78.50 71 ILE A CA 1
ATOM 578 C C . ILE A 1 71 ? 8.126 -4.876 -5.472 1.00 78.50 71 ILE A C 1
ATOM 580 O O . ILE A 1 71 ? 7.571 -5.703 -6.173 1.00 78.50 71 ILE A O 1
ATOM 584 N N . ARG A 1 72 ? 9.453 -4.864 -5.303 1.00 74.94 72 ARG A N 1
ATOM 585 C CA . ARG A 1 72 ? 10.353 -5.890 -5.850 1.00 74.94 72 ARG A CA 1
ATOM 586 C C . ARG A 1 72 ? 10.500 -7.083 -4.909 1.00 74.94 72 ARG A C 1
ATOM 588 O O . ARG A 1 72 ? 10.812 -8.177 -5.368 1.00 74.94 72 ARG A O 1
ATOM 595 N N . CYS A 1 73 ? 10.280 -6.876 -3.615 1.00 70.31 73 CYS A N 1
ATOM 596 C CA . CYS A 1 73 ? 10.213 -7.933 -2.620 1.00 70.31 73 CYS A CA 1
ATOM 597 C C . CYS A 1 73 ? 9.060 -8.882 -2.971 1.00 70.31 73 CYS A C 1
ATOM 599 O O . CYS A 1 73 ? 7.976 -8.430 -3.331 1.00 70.31 73 CYS A O 1
ATOM 601 N N . HIS A 1 74 ? 9.308 -10.190 -2.924 1.00 65.50 74 HIS A N 1
ATOM 602 C CA . HIS A 1 74 ? 8.333 -11.244 -3.249 1.00 65.50 74 HIS A CA 1
ATOM 603 C C . HIS A 1 74 ? 7.771 -11.249 -4.688 1.00 65.50 74 HIS A C 1
ATOM 605 O O . HIS A 1 74 ? 6.980 -12.127 -5.032 1.00 65.50 74 HIS A O 1
ATOM 611 N N . MET A 1 75 ? 8.229 -10.354 -5.570 1.00 64.38 75 MET A N 1
ATOM 612 C CA . MET A 1 75 ? 7.973 -10.458 -7.005 1.00 64.38 75 MET A CA 1
ATOM 613 C C . MET A 1 75 ? 8.915 -11.481 -7.635 1.00 64.38 75 MET A C 1
ATOM 615 O O . MET A 1 75 ? 10.136 -11.330 -7.579 1.00 64.38 75 MET A O 1
ATOM 619 N N . GLU A 1 76 ? 8.356 -12.497 -8.297 1.00 62.41 76 GLU A N 1
ATOM 620 C CA . GLU A 1 76 ? 9.118 -13.227 -9.309 1.00 62.41 76 GLU A CA 1
ATOM 621 C C . GLU A 1 76 ? 9.534 -12.222 -10.397 1.00 62.41 76 GLU A C 1
ATOM 623 O O . GLU A 1 76 ? 8.770 -11.305 -10.717 1.00 62.41 76 GLU A O 1
ATOM 628 N N . TYR A 1 77 ? 10.774 -12.319 -10.892 1.00 60.62 77 TYR A N 1
ATOM 629 C CA . TYR A 1 77 ? 11.307 -11.345 -11.845 1.00 60.62 77 TYR A CA 1
ATOM 630 C C . TYR A 1 77 ? 10.358 -11.221 -13.040 1.00 60.62 77 TYR A C 1
ATOM 632 O O . TYR A 1 77 ? 10.146 -12.169 -13.798 1.00 60.62 77 TYR A O 1
ATOM 640 N N . ASP A 1 78 ? 9.787 -10.027 -13.185 1.00 62.03 78 ASP A N 1
ATOM 641 C CA . ASP A 1 78 ? 8.875 -9.719 -14.266 1.00 62.03 78 ASP A CA 1
ATOM 642 C C . ASP A 1 78 ? 9.600 -8.858 -15.311 1.00 62.03 78 ASP A C 1
ATOM 644 O O . ASP A 1 78 ? 9.950 -7.706 -15.027 1.00 62.03 78 ASP A O 1
ATOM 648 N N . PRO A 1 79 ? 9.825 -9.362 -16.536 1.00 60.78 79 PRO A N 1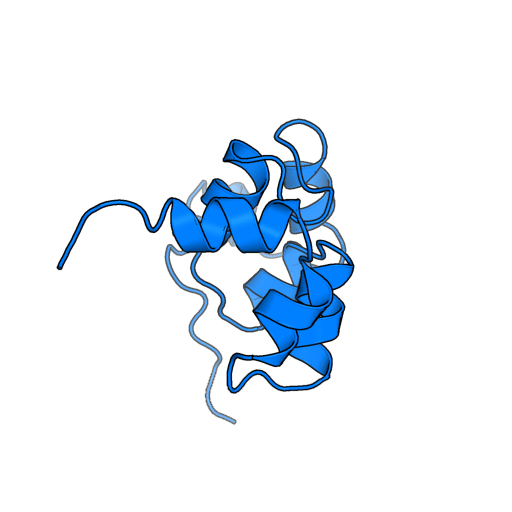
ATOM 649 C CA . PRO A 1 79 ? 10.559 -8.623 -17.563 1.00 60.78 79 PRO A CA 1
ATOM 650 C C . PRO A 1 79 ? 9.874 -7.304 -17.968 1.00 60.78 79 PRO A C 1
ATOM 652 O O . PRO A 1 79 ? 10.497 -6.439 -18.584 1.00 60.78 79 PRO A O 1
ATOM 655 N N . ARG A 1 80 ? 8.607 -7.078 -17.584 1.00 60.09 80 ARG A N 1
ATOM 656 C CA . ARG A 1 80 ? 7.906 -5.801 -17.797 1.00 60.09 80 ARG A CA 1
ATOM 657 C C . ARG A 1 80 ? 8.506 -4.649 -16.981 1.00 60.09 80 ARG A C 1
ATOM 659 O O . ARG A 1 80 ? 8.327 -3.492 -17.365 1.00 60.09 80 ARG A O 1
ATOM 666 N N . PHE A 1 81 ? 9.259 -4.935 -15.912 1.00 57.44 81 PHE A N 1
ATOM 667 C CA . PHE A 1 81 ? 10.009 -3.919 -15.165 1.00 57.44 81 PHE A CA 1
ATOM 668 C C . PHE A 1 81 ? 11.085 -3.233 -16.015 1.00 57.44 81 PHE A C 1
ATOM 670 O O . PHE A 1 81 ? 11.295 -2.030 -15.872 1.00 57.44 81 PHE A O 1
ATOM 677 N N . GLU A 1 82 ? 11.738 -3.971 -16.916 1.00 52.94 82 GLU A N 1
ATOM 678 C CA . GLU A 1 82 ? 12.801 -3.441 -17.782 1.00 52.94 82 GLU A CA 1
ATOM 679 C C . GLU A 1 82 ? 12.253 -2.684 -18.992 1.00 52.94 82 GLU A C 1
ATOM 681 O O . GLU A 1 82 ? 12.903 -1.791 -19.529 1.00 52.94 82 GLU A O 1
ATOM 686 N N . LEU A 1 83 ? 11.017 -2.988 -19.386 1.00 58.66 83 LEU A N 1
ATOM 687 C CA . LEU A 1 83 ? 10.334 -2.318 -20.490 1.00 58.66 83 LEU A CA 1
ATOM 688 C C . LEU A 1 83 ? 9.758 -0.947 -20.097 1.00 58.66 83 LEU A C 1
ATOM 690 O O . LEU A 1 83 ? 9.120 -0.298 -20.923 1.00 58.66 83 LEU A O 1
ATOM 694 N N . GLY A 1 84 ? 9.919 -0.513 -18.838 1.00 52.69 84 GLY A N 1
ATOM 695 C CA . GLY A 1 84 ? 9.299 0.715 -18.319 1.00 52.69 84 GLY A CA 1
ATOM 696 C C . GLY A 1 84 ? 7.765 0.681 -18.351 1.00 52.69 84 GLY A C 1
ATOM 697 O O . GLY A 1 84 ? 7.107 1.691 -18.107 1.00 52.69 84 GLY A O 1
ATOM 698 N N . ALA A 1 85 ? 7.197 -0.486 -18.646 1.00 50.72 85 ALA A N 1
ATOM 699 C CA . ALA A 1 85 ? 5.786 -0.726 -18.850 1.00 50.72 85 ALA A CA 1
ATOM 700 C C . ALA A 1 85 ? 5.293 -1.629 -17.723 1.00 50.72 85 ALA A C 1
ATOM 702 O O . ALA A 1 85 ? 4.928 -2.781 -17.953 1.00 50.72 85 ALA A O 1
ATOM 703 N N . MET A 1 86 ? 5.281 -1.112 -16.488 1.00 55.53 86 MET A N 1
ATOM 704 C CA . MET A 1 86 ? 4.474 -1.763 -15.459 1.00 55.53 86 MET A CA 1
ATOM 705 C C . MET A 1 86 ? 3.025 -1.759 -15.963 1.00 55.53 86 MET A C 1
ATOM 707 O O . MET A 1 86 ? 2.483 -0.677 -16.215 1.00 55.53 86 MET A O 1
ATOM 711 N N . PRO A 1 87 ? 2.394 -2.925 -16.169 1.00 50.50 87 PRO A N 1
ATOM 712 C CA . PRO A 1 87 ? 1.006 -2.965 -16.582 1.00 50.50 87 PRO A CA 1
ATOM 713 C C . PRO A 1 87 ? 0.189 -2.263 -15.497 1.00 50.50 87 PRO A C 1
ATOM 715 O O . PRO A 1 87 ? 0.298 -2.557 -14.307 1.00 50.50 87 PRO A O 1
ATOM 718 N N . LEU A 1 88 ? -0.625 -1.297 -15.915 1.00 52.44 88 LEU A N 1
ATOM 719 C CA . LEU A 1 88 ? -1.477 -0.518 -15.016 1.00 52.44 88 LEU A CA 1
ATOM 720 C C . LEU A 1 88 ? -2.455 -1.401 -14.216 1.00 52.44 88 LEU A C 1
ATOM 722 O O . LEU A 1 88 ? -2.919 -0.967 -13.164 1.00 52.44 88 LEU A O 1
ATOM 726 N N . GLN A 1 89 ? -2.674 -2.650 -14.636 1.00 50.34 89 GLN A N 1
ATOM 727 C CA . GLN A 1 89 ? -3.396 -3.693 -13.915 1.00 50.34 89 GLN A CA 1
ATOM 728 C C . GLN A 1 89 ? -2.681 -5.036 -14.087 1.00 50.34 89 GLN A C 1
ATOM 730 O O . GLN A 1 89 ? -2.479 -5.498 -15.212 1.00 50.34 89 GLN A O 1
ATOM 735 N N . TYR A 1 90 ? -2.337 -5.690 -12.978 1.00 53.75 90 TYR A N 1
ATOM 736 C CA . TYR A 1 90 ? -2.142 -7.133 -12.990 1.00 53.75 90 TYR A CA 1
ATOM 737 C C . TYR A 1 90 ? -3.522 -7.773 -13.175 1.00 53.75 90 TYR A C 1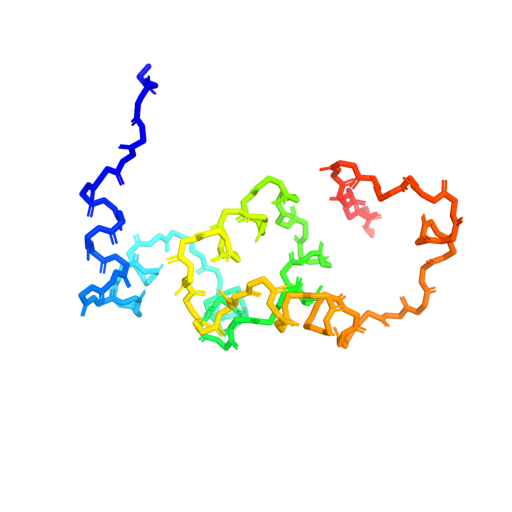
ATOM 739 O O . TYR A 1 90 ? -4.404 -7.605 -12.336 1.00 53.75 90 TYR A O 1
ATOM 747 N N . VAL A 1 91 ? -3.728 -8.450 -14.305 1.00 53.09 91 VAL A N 1
ATOM 748 C CA . VAL A 1 91 ? -4.909 -9.290 -14.520 1.00 53.09 91 VAL A CA 1
ATOM 749 C C . VAL A 1 91 ? -4.473 -10.714 -14.182 1.00 53.09 91 VAL A C 1
ATOM 751 O O . VAL A 1 91 ? -3.638 -11.254 -14.918 1.00 53.09 91 VAL A O 1
ATOM 754 N N . PRO A 1 92 ? -4.945 -11.311 -13.072 1.00 48.41 92 PRO A N 1
ATOM 755 C CA . PRO A 1 92 ? -4.633 -12.701 -12.776 1.00 48.41 92 PRO A CA 1
ATOM 756 C C . PRO A 1 92 ? -5.100 -13.573 -13.943 1.00 48.41 92 PRO A C 1
ATOM 758 O O . PRO A 1 92 ? -6.205 -13.393 -14.457 1.00 48.41 92 PRO A O 1
ATOM 761 N N . LYS A 1 93 ? -4.249 -14.503 -14.390 1.00 45.47 93 LYS A N 1
ATOM 762 C CA . LYS A 1 93 ? -4.677 -15.524 -15.349 1.00 45.47 93 LYS A CA 1
ATOM 763 C C . LYS A 1 93 ? -5.676 -16.432 -14.639 1.00 45.47 93 LYS A C 1
ATOM 765 O O . LYS A 1 93 ? -5.320 -17.055 -13.642 1.00 45.47 93 LYS A O 1
ATOM 770 N N . GLU A 1 94 ? -6.904 -16.481 -15.145 1.00 44.62 94 GLU A N 1
ATOM 771 C CA . GLU A 1 94 ? -7.888 -17.484 -14.735 1.00 44.62 94 GLU A CA 1
ATOM 772 C C . GLU A 1 94 ? -7.264 -18.883 -14.911 1.00 44.62 94 GLU A C 1
ATOM 774 O O . GLU A 1 94 ? -6.689 -19.174 -15.966 1.00 44.62 94 GLU A O 1
ATOM 779 N N . SER A 1 95 ? -7.287 -19.689 -13.840 1.00 46.31 95 SER A N 1
ATOM 780 C CA . SER A 1 95 ? -6.893 -21.110 -13.851 1.00 46.31 95 SER A CA 1
ATOM 781 C C . SER A 1 95 ? -8.033 -21.992 -14.331 1.00 46.31 95 SER A C 1
ATOM 783 O O . SER A 1 95 ? -9.189 -21.686 -13.965 1.00 46.31 95 SER A O 1
#